Protein AF-J3N8Y7-F1 (afdb_monomer)

Foldseek 3Di:
DVVVVVVVVVVVVVVCVVPPDDPPPPDDDDDDDAAPPVRDAAEAEDEAPFDQQPDPVVVVVVVVVVVCVVSVHPYYHYPYYDHDPVHAPDPPSVVSCCRHPPDDPDHD

Radius of gyration: 26.56 Å; Cα contacts (8 Å, |Δi|>4): 76; chains: 1; bounding box: 34×86×48 Å

Structure (mmCIF, N/CA/C/O backbone):
data_AF-J3N8Y7-F1
#
_entry.id   AF-J3N8Y7-F1
#
loop_
_atom_site.group_PDB
_atom_site.id
_atom_site.type_symbol
_atom_site.label_atom_id
_atom_site.label_alt_id
_atom_site.label_comp_id
_atom_site.label_asym_id
_atom_site.label_entity_id
_atom_site.label_seq_id
_atom_site.pdbx_PDB_ins_code
_atom_site.Cartn_x
_atom_site.Cartn_y
_atom_site.Cartn_z
_atom_site.occupancy
_atom_site.B_iso_or_equiv
_atom_site.auth_seq_id
_atom_site.auth_comp_id
_atom_site.auth_asym_id
_atom_site.auth_atom_id
_atom_site.pdbx_PDB_model_num
ATOM 1 N N . MET A 1 1 ? 5.672 -62.888 -27.363 1.00 62.97 1 MET A N 1
ATOM 2 C CA . MET A 1 1 ? 4.472 -62.018 -27.395 1.00 62.97 1 MET A CA 1
ATOM 3 C C . MET A 1 1 ? 4.110 -61.459 -26.018 1.00 62.97 1 MET A C 1
ATOM 5 O O . MET A 1 1 ? 4.072 -60.246 -25.891 1.00 62.97 1 MET A O 1
ATOM 9 N N . ALA A 1 2 ? 3.936 -62.283 -24.974 1.00 70.75 2 ALA A N 1
ATOM 10 C CA . ALA A 1 2 ? 3.560 -61.807 -23.630 1.00 70.75 2 ALA A CA 1
ATOM 11 C C . ALA A 1 2 ? 4.582 -60.856 -22.961 1.00 70.75 2 ALA A C 1
ATOM 13 O O . ALA A 1 2 ? 4.198 -59.845 -22.386 1.00 70.75 2 ALA A O 1
ATOM 14 N N . VAL A 1 3 ? 5.885 -61.137 -23.089 1.00 75.00 3 VAL A N 1
ATOM 15 C CA . VAL A 1 3 ? 6.961 -60.317 -22.490 1.00 75.00 3 VAL A CA 1
ATOM 16 C C . VAL A 1 3 ? 7.033 -58.912 -23.105 1.00 75.00 3 VAL A C 1
ATOM 18 O O . VAL A 1 3 ? 7.219 -57.931 -22.395 1.00 75.00 3 VAL A O 1
ATOM 21 N N . LEU A 1 4 ? 6.823 -58.806 -24.421 1.00 73.94 4 LEU A N 1
ATOM 22 C CA . LEU A 1 4 ? 6.816 -57.528 -25.137 1.00 73.94 4 LEU A CA 1
ATOM 23 C C . LEU A 1 4 ? 5.606 -56.671 -24.730 1.00 73.94 4 LEU A C 1
ATOM 25 O O . LEU A 1 4 ? 5.753 -55.478 -24.495 1.00 73.94 4 LEU A O 1
ATOM 29 N N . ALA A 1 5 ? 4.429 -57.288 -24.588 1.00 77.81 5 ALA A N 1
ATOM 30 C CA . ALA A 1 5 ? 3.225 -56.604 -24.119 1.00 77.81 5 ALA A CA 1
ATOM 31 C C . ALA A 1 5 ? 3.387 -56.076 -22.683 1.00 77.81 5 ALA A C 1
ATOM 33 O O . ALA A 1 5 ? 3.042 -54.929 -22.411 1.00 77.81 5 ALA A O 1
ATOM 34 N N . ALA A 1 6 ? 3.981 -56.870 -21.785 1.00 77.81 6 ALA A N 1
ATOM 35 C CA . ALA A 1 6 ? 4.277 -56.438 -20.421 1.00 77.81 6 ALA A CA 1
ATOM 36 C C . ALA A 1 6 ? 5.264 -55.256 -20.386 1.00 77.81 6 ALA A C 1
ATOM 38 O O . ALA A 1 6 ? 5.035 -54.291 -19.661 1.00 77.81 6 ALA A O 1
ATOM 39 N N . ALA A 1 7 ? 6.317 -55.285 -21.210 1.00 78.00 7 ALA A N 1
ATOM 40 C CA . ALA A 1 7 ? 7.288 -54.194 -21.296 1.00 78.00 7 ALA A CA 1
ATOM 41 C C . ALA A 1 7 ? 6.655 -52.881 -21.791 1.00 78.00 7 ALA A C 1
ATOM 43 O O . ALA A 1 7 ? 6.924 -51.823 -21.228 1.00 78.00 7 ALA A O 1
ATOM 44 N N . VAL A 1 8 ? 5.769 -52.941 -22.793 1.00 79.56 8 VAL A N 1
ATOM 45 C CA . VAL A 1 8 ? 5.045 -51.759 -23.295 1.00 79.56 8 VAL A CA 1
ATOM 46 C C . VAL A 1 8 ? 4.127 -51.176 -22.221 1.00 79.56 8 VAL A C 1
ATOM 48 O O . VAL A 1 8 ? 4.126 -49.965 -22.021 1.00 79.56 8 VAL A O 1
ATOM 51 N N . VAL A 1 9 ? 3.394 -52.017 -21.485 1.00 79.81 9 VAL A N 1
ATOM 52 C CA . VAL A 1 9 ? 2.535 -51.559 -20.380 1.00 79.81 9 VAL A CA 1
ATOM 53 C C . VAL A 1 9 ? 3.362 -50.873 -19.293 1.00 79.81 9 VAL A C 1
ATOM 55 O O . VAL A 1 9 ? 2.985 -49.799 -18.837 1.00 79.81 9 VAL A O 1
ATOM 58 N N . VAL A 1 10 ? 4.517 -51.433 -18.924 1.00 79.81 10 VAL A N 1
ATOM 59 C CA . VAL A 1 10 ? 5.418 -50.817 -17.937 1.00 79.81 10 VAL A CA 1
ATOM 60 C C . VAL A 1 10 ? 5.930 -49.461 -18.425 1.00 79.81 10 VAL A C 1
ATOM 62 O O . VAL A 1 10 ? 5.886 -48.497 -17.668 1.00 79.81 10 VAL A O 1
ATOM 65 N N . VAL A 1 11 ? 6.357 -49.351 -19.686 1.00 79.31 11 VAL A N 1
ATOM 66 C CA . VAL A 1 11 ? 6.840 -48.080 -20.256 1.00 79.31 11 VAL A CA 1
ATOM 67 C C . VAL A 1 11 ? 5.733 -47.024 -20.291 1.00 79.31 11 VAL A C 1
ATOM 69 O O . VAL A 1 11 ? 5.986 -45.872 -19.947 1.00 79.31 11 VAL A O 1
ATOM 72 N N . VAL A 1 12 ? 4.502 -47.407 -20.642 1.00 78.19 12 VAL A N 1
ATOM 73 C CA . VAL A 1 12 ? 3.349 -46.494 -20.636 1.00 78.19 12 VAL A CA 1
ATOM 74 C C . VAL A 1 12 ? 3.016 -46.046 -19.214 1.00 78.19 12 VAL A C 1
ATOM 76 O O . VAL A 1 12 ? 2.837 -44.855 -18.987 1.00 78.19 12 VAL A O 1
ATOM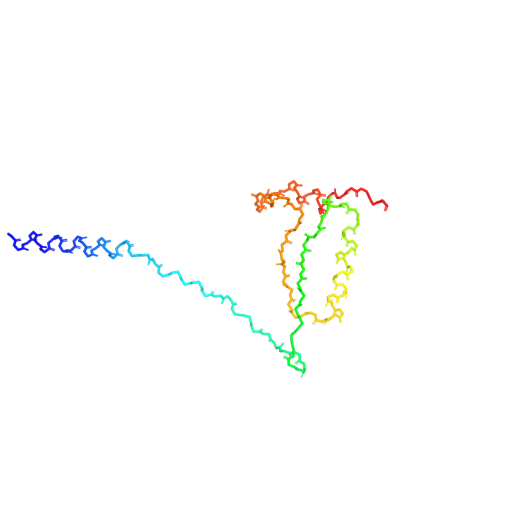 79 N N . VAL A 1 13 ? 2.985 -46.960 -18.241 1.00 76.75 13 VAL A N 1
ATOM 80 C CA . VAL A 1 13 ? 2.698 -46.622 -16.837 1.00 76.75 13 VAL A CA 1
ATOM 81 C C . VAL A 1 13 ? 3.779 -45.709 -16.259 1.00 76.75 13 VAL A C 1
ATOM 83 O O . VAL A 1 13 ? 3.450 -44.698 -15.646 1.00 76.75 13 VAL A O 1
ATOM 86 N N . VAL A 1 14 ? 5.060 -46.005 -16.500 1.00 76.19 14 VAL A N 1
ATOM 87 C CA . VAL A 1 14 ? 6.172 -45.144 -16.065 1.00 76.19 14 VAL A CA 1
ATOM 88 C C . VAL A 1 14 ? 6.088 -43.777 -16.743 1.00 76.19 14 VAL A C 1
ATOM 90 O O . VAL A 1 14 ? 6.218 -42.763 -16.067 1.00 76.19 14 VAL A O 1
ATOM 93 N N . GLY A 1 15 ? 5.796 -43.727 -18.046 1.00 73.19 15 GLY A N 1
ATOM 94 C CA . GLY A 1 15 ? 5.599 -42.470 -18.769 1.00 73.19 15 GLY A CA 1
ATOM 95 C C . GLY A 1 15 ? 4.452 -41.631 -18.199 1.00 73.19 15 GLY A C 1
ATOM 96 O O . GLY A 1 15 ? 4.620 -40.435 -17.986 1.00 73.19 15 GLY A O 1
ATOM 97 N N . VAL A 1 16 ? 3.312 -42.249 -17.877 1.00 70.62 16 VAL A N 1
ATOM 98 C CA . VAL A 1 16 ? 2.157 -41.558 -17.277 1.00 70.62 16 VAL A CA 1
ATOM 99 C C . VAL A 1 16 ? 2.476 -41.044 -15.869 1.00 70.62 16 VAL A C 1
ATOM 101 O O . VAL A 1 16 ? 2.099 -39.924 -15.537 1.00 70.62 16 VAL A O 1
ATOM 104 N N . VAL A 1 17 ? 3.201 -41.817 -15.055 1.00 68.31 17 VAL A N 1
ATOM 105 C CA . VAL A 1 17 ? 3.586 -41.411 -13.691 1.00 68.31 17 VAL A CA 1
ATOM 106 C C . VAL A 1 17 ? 4.636 -40.294 -13.706 1.00 68.31 17 VAL A C 1
ATOM 108 O O . VAL A 1 17 ? 4.553 -39.381 -12.892 1.00 68.31 17 VAL A O 1
ATOM 111 N N . VAL A 1 18 ? 5.594 -40.325 -14.638 1.00 70.56 18 VAL A N 1
ATOM 112 C CA . VAL A 1 18 ? 6.652 -39.302 -14.757 1.00 70.56 18 VAL A CA 1
ATOM 113 C C . VAL A 1 18 ? 6.116 -37.977 -15.317 1.00 70.56 18 VAL A C 1
ATOM 115 O O . VAL A 1 18 ? 6.648 -36.921 -14.989 1.00 70.56 18 VAL A O 1
ATOM 118 N N . VAL A 1 19 ? 5.062 -38.015 -16.139 1.00 71.19 19 VAL A N 1
ATOM 119 C CA . VAL A 1 19 ? 4.453 -36.821 -16.760 1.00 71.19 19 VAL A CA 1
ATOM 120 C C . VAL A 1 19 ? 3.284 -36.265 -15.932 1.00 71.19 19 VAL A C 1
ATOM 122 O O . VAL A 1 19 ? 2.745 -35.205 -16.254 1.00 71.19 19 VAL A O 1
ATOM 125 N N . ALA A 1 20 ? 2.889 -36.931 -14.844 1.00 71.81 20 ALA A N 1
ATOM 126 C CA . ALA A 1 20 ? 1.861 -36.406 -13.957 1.00 71.81 20 ALA A CA 1
ATOM 127 C C . ALA A 1 20 ? 2.339 -35.077 -13.330 1.00 71.81 20 ALA A C 1
ATOM 129 O O . ALA A 1 20 ? 3.391 -35.053 -12.684 1.00 71.81 20 ALA A O 1
ATOM 130 N N . PRO A 1 21 ? 1.604 -33.963 -13.503 1.00 68.00 21 PRO A N 1
ATOM 131 C CA . PRO A 1 21 ? 1.969 -32.704 -12.869 1.00 68.00 21 PRO A CA 1
ATOM 132 C C . PRO A 1 21 ? 1.925 -32.876 -11.349 1.00 68.00 21 PRO A C 1
ATOM 134 O O . PRO A 1 21 ? 0.961 -33.421 -10.805 1.00 68.00 21 PRO A O 1
ATOM 137 N N . ALA A 1 22 ? 2.971 -32.419 -10.659 1.00 71.94 22 ALA A N 1
ATOM 138 C CA . ALA A 1 22 ? 2.980 -32.401 -9.203 1.00 71.94 22 ALA A CA 1
ATOM 139 C C . ALA A 1 22 ? 1.789 -31.566 -8.691 1.00 71.94 22 ALA A C 1
ATOM 141 O O . ALA A 1 22 ? 1.486 -30.522 -9.282 1.00 71.94 22 ALA A O 1
ATOM 142 N N . PRO A 1 23 ? 1.106 -31.983 -7.608 1.00 69.44 23 PRO A N 1
ATOM 143 C CA . PRO A 1 23 ? 0.072 -31.157 -7.009 1.00 69.44 23 PRO A CA 1
ATOM 144 C C . PRO A 1 23 ? 0.713 -29.850 -6.537 1.00 69.44 23 PRO A C 1
ATOM 146 O O . PRO A 1 23 ? 1.598 -29.847 -5.682 1.00 69.44 23 PRO A O 1
ATOM 149 N N . VAL A 1 24 ? 0.280 -28.731 -7.113 1.00 68.38 24 VAL A N 1
ATOM 150 C CA . VAL A 1 24 ? 0.652 -27.402 -6.629 1.00 68.38 24 VAL A CA 1
ATOM 151 C C . VAL A 1 24 ? -0.093 -27.189 -5.315 1.00 68.38 24 VAL A C 1
ATOM 153 O O . VAL A 1 24 ? -1.280 -26.871 -5.302 1.00 68.38 24 VAL A O 1
ATOM 156 N N . ALA A 1 25 ? 0.597 -27.410 -4.198 1.00 70.06 25 ALA A N 1
ATOM 157 C CA . ALA A 1 25 ? 0.102 -27.080 -2.867 1.00 70.06 25 ALA A CA 1
ATOM 158 C C . ALA A 1 25 ? 0.238 -25.565 -2.644 1.00 70.06 25 ALA A C 1
ATOM 160 O O . ALA A 1 25 ? 1.158 -25.093 -1.984 1.00 70.06 25 ALA A O 1
ATOM 161 N N . GLY A 1 26 ? -0.647 -24.791 -3.270 1.00 72.31 26 GLY A N 1
ATOM 162 C CA . GLY A 1 26 ? -0.760 -23.351 -3.052 1.00 72.31 26 GLY A CA 1
ATOM 163 C C . GLY A 1 26 ? -1.698 -23.053 -1.888 1.00 72.31 26 GLY A C 1
ATOM 164 O O . GLY A 1 26 ? -2.795 -22.548 -2.112 1.00 72.31 26 GLY A O 1
ATOM 165 N N . GLU A 1 27 ? -1.318 -23.408 -0.661 1.00 81.06 27 GLU A N 1
ATOM 166 C CA . GLU A 1 27 ? -2.089 -22.994 0.514 1.00 81.06 27 GLU A CA 1
ATOM 167 C C . GLU A 1 27 ? -1.770 -21.527 0.832 1.00 81.06 27 GLU A C 1
ATOM 169 O O . GLU A 1 27 ? -0.606 -21.139 0.945 1.00 81.06 27 GLU A O 1
ATOM 174 N N . LEU A 1 28 ? -2.805 -20.686 0.917 1.00 84.19 28 LEU A N 1
ATOM 175 C CA . LEU A 1 28 ? -2.629 -19.280 1.269 1.00 84.19 28 LEU A CA 1
ATOM 176 C C . LEU A 1 28 ? -2.202 -19.168 2.731 1.00 84.19 28 LEU A C 1
ATOM 178 O O . LEU A 1 28 ? -2.751 -19.845 3.601 1.00 84.19 28 LEU A O 1
ATOM 182 N N . ALA A 1 29 ? -1.266 -18.261 3.007 1.00 86.19 29 ALA A N 1
ATOM 183 C CA . ALA A 1 29 ? -0.886 -17.945 4.374 1.00 86.19 29 ALA A CA 1
ATOM 184 C C . ALA A 1 29 ? -2.122 -17.487 5.165 1.00 86.19 29 ALA A C 1
ATOM 186 O O . ALA A 1 29 ? -2.794 -16.521 4.792 1.00 86.19 29 ALA A O 1
ATOM 187 N N . ARG A 1 30 ? -2.422 -18.189 6.261 1.00 88.12 30 ARG A N 1
ATOM 188 C CA . ARG A 1 30 ? -3.493 -17.814 7.183 1.00 88.12 30 ARG A CA 1
ATOM 189 C C . ARG A 1 30 ? -2.911 -16.933 8.279 1.00 88.12 30 ARG A C 1
ATOM 191 O O . ARG A 1 30 ? -1.981 -17.336 8.969 1.00 88.12 30 ARG A O 1
ATOM 198 N N . VAL A 1 31 ? -3.471 -15.740 8.433 1.00 88.69 31 VAL A N 1
ATOM 199 C CA . VAL A 1 31 ? -3.113 -14.810 9.505 1.00 88.69 31 VAL A CA 1
ATOM 200 C C . VAL A 1 31 ? -4.250 -14.806 10.518 1.00 88.69 31 VAL A C 1
ATOM 202 O O . VAL A 1 31 ? -5.399 -14.554 10.156 1.00 88.69 31 VAL A O 1
ATOM 205 N N . GLU A 1 32 ? -3.940 -15.119 11.774 1.00 93.19 32 GLU A N 1
ATOM 206 C CA . GLU A 1 32 ? -4.876 -14.948 12.885 1.00 93.19 32 GLU A CA 1
ATOM 207 C C . GLU A 1 32 ? -4.754 -13.523 13.426 1.00 93.19 32 GLU A C 1
ATOM 209 O O . GLU A 1 32 ? -3.662 -13.084 13.783 1.00 93.19 32 GLU A O 1
ATOM 214 N N . HIS A 1 33 ? -5.870 -12.796 13.480 1.00 93.19 33 HIS A N 1
ATOM 215 C CA . HIS A 1 33 ? -5.935 -11.445 14.036 1.00 93.19 33 HIS A CA 1
ATOM 216 C C . HIS A 1 33 ? -7.264 -11.265 14.776 1.00 93.19 33 HIS A C 1
ATOM 218 O O . HIS A 1 33 ? -8.309 -11.602 14.208 1.00 93.19 33 HIS A O 1
ATOM 224 N N . PRO A 1 34 ? -7.260 -10.783 16.030 1.00 94.12 34 PRO A N 1
ATOM 225 C CA . PRO A 1 34 ? -8.490 -10.542 16.769 1.00 94.12 34 PRO A CA 1
ATOM 226 C C . PRO A 1 34 ? -9.281 -9.390 16.142 1.00 94.12 34 PRO A C 1
ATOM 228 O O . PRO A 1 34 ? -8.715 -8.418 15.650 1.00 94.12 34 PRO A O 1
ATOM 231 N N . THR A 1 35 ? -10.606 -9.485 16.182 1.00 94.88 35 THR A N 1
ATOM 232 C CA . THR A 1 35 ? -11.477 -8.372 15.793 1.00 94.88 35 THR A CA 1
ATOM 233 C C . THR A 1 35 ? -11.494 -7.294 16.872 1.00 94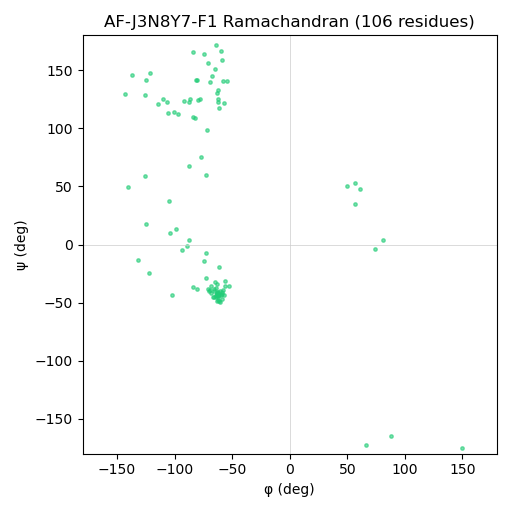.88 35 THR A C 1
ATOM 235 O O . THR A 1 35 ? -11.147 -7.545 18.030 1.00 94.88 35 THR A O 1
ATOM 238 N N . LYS A 1 36 ? -11.973 -6.103 16.513 1.00 94.25 36 LYS A N 1
ATOM 239 C CA . LYS A 1 36 ? -12.267 -5.032 17.473 1.00 94.25 36 LYS A CA 1
ATOM 240 C C . LYS A 1 36 ? -13.389 -5.442 18.437 1.00 94.25 36 LYS A C 1
ATOM 242 O O . LYS A 1 36 ? -14.039 -6.472 18.252 1.00 94.25 36 LYS A O 1
ATOM 247 N N . GLU A 1 37 ? -13.627 -4.624 19.464 1.00 95.44 37 GLU A N 1
ATOM 248 C CA . GLU A 1 37 ? -14.642 -4.882 20.503 1.00 95.44 37 GLU A CA 1
ATOM 249 C C . GLU A 1 37 ? -16.056 -5.089 19.935 1.00 95.44 37 GLU A C 1
ATOM 251 O O . GLU A 1 37 ? -16.837 -5.864 20.482 1.00 95.44 37 GLU A O 1
ATOM 256 N N . ASP A 1 38 ? -16.377 -4.435 18.818 1.00 96.31 38 ASP A N 1
ATOM 257 C CA . ASP A 1 38 ? -17.655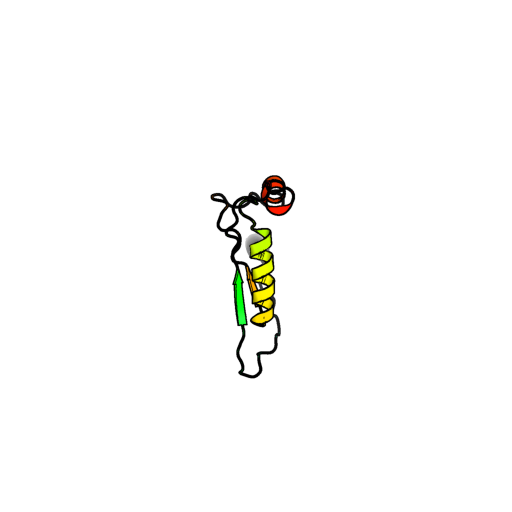 -4.552 18.109 1.00 96.31 38 ASP A CA 1
ATOM 258 C C . ASP A 1 38 ? -17.692 -5.695 17.076 1.00 96.31 38 ASP A C 1
ATOM 260 O O . ASP A 1 38 ? -18.679 -5.860 16.358 1.00 96.31 38 ASP A O 1
ATOM 264 N N . GLY A 1 39 ? -16.622 -6.488 16.986 1.00 96.31 39 GLY A N 1
ATOM 265 C CA . GLY A 1 39 ? -16.471 -7.569 16.015 1.00 96.31 39 GLY A CA 1
ATOM 266 C C . GLY A 1 39 ? -16.030 -7.120 14.618 1.00 96.31 39 GLY A C 1
ATOM 267 O O . GLY A 1 39 ? -15.950 -7.957 13.719 1.00 96.31 39 GLY A O 1
ATOM 268 N N . SER A 1 40 ? -15.741 -5.832 14.404 1.00 96.25 40 SER A N 1
ATOM 269 C CA . SER A 1 40 ? -15.319 -5.311 13.099 1.00 96.25 40 SER A CA 1
ATOM 270 C C . SER A 1 40 ? -13.814 -5.463 12.835 1.00 96.25 40 SER A C 1
ATOM 272 O O . SER A 1 40 ? -13.010 -5.723 13.735 1.00 96.25 40 SER A O 1
ATOM 274 N N . LEU A 1 41 ? -13.441 -5.276 11.563 1.00 95.88 41 LEU A N 1
ATOM 275 C CA . LEU A 1 41 ? -12.070 -5.081 11.096 1.00 95.88 41 LEU A CA 1
ATOM 276 C C . LEU A 1 41 ? -12.003 -3.781 10.300 1.00 95.88 41 LEU A C 1
ATOM 278 O O . LEU A 1 41 ? -12.902 -3.467 9.518 1.00 95.88 41 LEU A O 1
ATOM 282 N N . THR A 1 42 ? -10.916 -3.038 10.461 1.00 95.62 42 THR A N 1
ATOM 283 C CA . THR A 1 42 ? -10.623 -1.856 9.652 1.00 95.62 42 THR A CA 1
ATOM 284 C C . THR A 1 42 ? -9.516 -2.180 8.663 1.00 95.62 42 THR A C 1
ATOM 286 O O . THR A 1 42 ? -8.369 -2.401 9.041 1.00 95.62 42 THR A O 1
ATOM 289 N N . VAL A 1 43 ? -9.865 -2.187 7.378 1.00 95.50 43 VAL A N 1
ATOM 290 C CA . VAL A 1 43 ? -8.923 -2.435 6.284 1.00 95.50 43 VAL A CA 1
ATOM 291 C C . VAL A 1 43 ? -8.714 -1.143 5.509 1.00 95.50 43 VAL A C 1
ATOM 293 O O . VAL A 1 43 ? -9.675 -0.545 5.024 1.00 95.50 43 VAL A O 1
ATOM 296 N N . LEU A 1 44 ? -7.458 -0.725 5.370 1.00 94.38 44 LEU A N 1
ATOM 297 C CA . LEU A 1 44 ? -7.084 0.421 4.552 1.00 94.38 44 LEU A CA 1
ATOM 298 C C . LEU A 1 44 ? -6.539 -0.064 3.207 1.00 94.38 44 LEU A C 1
ATOM 300 O O . LEU A 1 44 ? -5.479 -0.681 3.150 1.00 94.38 44 LEU A O 1
ATOM 304 N N . ALA A 1 45 ? -7.245 0.233 2.118 1.00 92.31 45 ALA A N 1
ATOM 305 C CA . ALA A 1 45 ? -6.731 0.017 0.769 1.00 92.31 45 ALA A CA 1
ATOM 306 C C . ALA A 1 45 ? -5.938 1.249 0.312 1.00 92.31 45 ALA A C 1
ATOM 308 O O . ALA A 1 45 ? -6.469 2.360 0.290 1.00 92.31 45 ALA A O 1
ATOM 309 N N . VAL A 1 46 ? -4.670 1.052 -0.040 1.00 90.00 46 VAL A N 1
ATOM 310 C CA . VAL A 1 46 ? -3.733 2.111 -0.425 1.00 90.00 46 VAL A CA 1
ATOM 311 C C . VAL A 1 46 ? -3.138 1.794 -1.788 1.00 90.00 46 VAL A C 1
ATOM 313 O O . VAL A 1 46 ? -2.602 0.712 -1.987 1.00 90.00 46 VAL A O 1
ATOM 316 N N . GLY A 1 47 ? -3.191 2.753 -2.707 1.00 86.69 47 GLY A N 1
ATOM 317 C CA . GLY A 1 47 ? -2.514 2.675 -4.000 1.00 86.69 47 GLY A CA 1
ATOM 318 C C . GLY A 1 47 ? -1.541 3.827 -4.177 1.00 86.69 47 GLY A C 1
ATOM 319 O O . GLY A 1 47 ? -1.797 4.935 -3.696 1.00 86.69 47 GLY A O 1
ATOM 320 N N . ASP A 1 48 ? -0.444 3.575 -4.882 1.00 79.81 48 ASP A N 1
ATOM 321 C CA . ASP A 1 48 ? 0.511 4.616 -5.238 1.00 79.81 48 ASP A CA 1
ATOM 322 C C . ASP A 1 48 ? 0.019 5.364 -6.488 1.00 79.81 48 ASP A C 1
ATOM 324 O O . ASP A 1 48 ? -0.007 4.828 -7.594 1.00 79.81 48 ASP A O 1
ATOM 328 N N . TRP A 1 49 ? -0.404 6.615 -6.288 1.00 80.19 49 TRP A N 1
ATOM 329 C CA . TRP A 1 49 ? -0.761 7.577 -7.342 1.00 80.19 49 TRP A CA 1
ATOM 330 C C . TRP A 1 49 ? 0.337 8.634 -7.514 1.00 80.19 49 TRP A C 1
ATOM 332 O O . TRP A 1 49 ? 0.072 9.834 -7.674 1.00 80.19 49 TRP A O 1
ATOM 342 N N . GLY A 1 50 ? 1.582 8.182 -7.392 1.00 78.12 50 GLY A N 1
ATOM 343 C CA . GLY A 1 50 ? 2.788 8.974 -7.485 1.00 78.12 50 GLY A CA 1
ATOM 344 C C . GLY A 1 50 ? 2.958 9.682 -8.825 1.00 78.12 50 GLY A C 1
ATOM 345 O O . GLY A 1 50 ? 2.254 9.484 -9.811 1.00 78.12 50 GLY A O 1
ATOM 346 N N . ARG A 1 51 ? 3.898 10.620 -8.830 1.00 80.12 51 ARG A N 1
ATOM 347 C CA . ARG A 1 51 ? 4.234 11.488 -9.970 1.00 80.12 51 ARG A CA 1
ATOM 348 C C . ARG A 1 51 ? 5.744 11.668 -10.037 1.00 80.12 51 ARG A C 1
ATOM 350 O O . ARG A 1 51 ? 6.223 12.799 -10.010 1.00 80.12 51 ARG A O 1
ATOM 357 N N . LYS A 1 52 ? 6.497 10.565 -9.977 1.00 77.94 52 LYS A N 1
ATOM 358 C CA . LYS A 1 52 ? 7.973 10.568 -10.013 1.00 77.94 52 LYS A CA 1
ATOM 359 C C . LYS A 1 52 ? 8.607 11.562 -9.025 1.00 77.94 52 LYS A C 1
ATOM 361 O O . LYS A 1 52 ? 9.349 12.464 -9.403 1.00 77.94 52 LYS A O 1
ATOM 366 N N . GLY A 1 53 ? 8.183 11.510 -7.762 1.00 76.25 53 GLY A N 1
ATOM 367 C CA . GLY A 1 53 ? 8.693 12.407 -6.714 1.00 76.25 53 GLY A CA 1
ATOM 368 C C . GLY A 1 53 ? 8.209 13.871 -6.760 1.00 76.25 53 GLY A C 1
ATOM 369 O O . GLY A 1 53 ? 8.509 14.639 -5.846 1.00 76.25 53 GLY A O 1
ATOM 370 N N . GLN A 1 54 ? 7.425 14.292 -7.760 1.00 78.62 54 GLN A N 1
ATOM 371 C CA . GLN A 1 54 ? 6.884 15.658 -7.834 1.00 78.62 54 GLN A CA 1
ATOM 372 C C . GLN A 1 54 ? 5.780 15.941 -6.794 1.00 78.62 54 GLN A C 1
ATOM 374 O O . GLN A 1 54 ? 5.051 15.049 -6.373 1.00 78.62 54 GLN A O 1
ATOM 379 N N . TYR A 1 55 ? 5.573 17.214 -6.441 1.00 78.38 55 TYR A N 1
ATOM 380 C CA . TYR A 1 55 ? 4.423 17.682 -5.642 1.00 78.38 55 TYR A CA 1
ATOM 381 C C . TYR A 1 55 ? 4.301 17.087 -4.228 1.00 78.38 55 TYR A C 1
ATOM 383 O O . TYR A 1 55 ? 3.215 16.695 -3.808 1.00 78.38 55 TYR A O 1
ATOM 391 N N . ASN A 1 56 ? 5.394 17.069 -3.462 1.00 82.31 56 ASN A N 1
ATOM 392 C CA . ASN A 1 56 ? 5.367 16.787 -2.020 1.00 82.31 56 ASN A CA 1
ATOM 393 C C . ASN A 1 56 ? 4.717 15.440 -1.635 1.00 82.31 56 ASN A C 1
ATOM 395 O O . ASN A 1 56 ? 4.101 15.331 -0.574 1.00 82.31 56 ASN A O 1
ATOM 399 N N . GLN A 1 57 ? 4.889 14.400 -2.458 1.00 80.88 57 GLN A N 1
ATOM 400 C CA . GLN A 1 57 ? 4.357 13.052 -2.203 1.00 80.88 57 GLN A CA 1
ATOM 401 C C . GLN A 1 57 ? 4.751 12.508 -0.822 1.00 80.88 57 GLN A C 1
ATOM 403 O O . GLN A 1 57 ? 3.923 11.906 -0.145 1.00 80.88 57 GLN A O 1
ATOM 408 N N . THR A 1 58 ? 5.964 12.810 -0.342 1.00 81.44 58 THR A N 1
ATOM 409 C CA . THR A 1 58 ? 6.397 12.451 1.017 1.00 81.44 58 THR A CA 1
ATOM 410 C C . THR A 1 58 ? 5.476 13.026 2.097 1.00 81.44 58 THR A C 1
ATOM 412 O O . THR A 1 58 ? 5.176 12.331 3.059 1.00 81.44 58 THR A O 1
ATOM 415 N N . LEU A 1 59 ? 4.981 14.262 1.943 1.00 87.19 59 LEU A N 1
ATOM 416 C CA . LEU A 1 59 ? 4.076 14.876 2.924 1.00 87.19 59 LEU A CA 1
ATOM 417 C C . LEU A 1 59 ? 2.704 14.196 2.929 1.00 87.19 59 LEU A C 1
ATOM 419 O O . LEU A 1 59 ? 2.133 13.984 3.997 1.00 87.19 59 LEU A O 1
ATOM 423 N N . VAL A 1 60 ? 2.192 13.834 1.749 1.00 88.88 60 VAL A N 1
ATOM 424 C CA . VAL A 1 60 ? 0.944 13.067 1.620 1.00 88.88 60 VAL A CA 1
ATOM 425 C C . VAL A 1 60 ? 1.099 11.707 2.296 1.00 88.88 60 VAL A C 1
ATOM 427 O O . VAL A 1 60 ? 0.276 11.359 3.139 1.00 88.88 60 VAL A O 1
ATOM 430 N N . ALA A 1 61 ? 2.191 10.991 2.011 1.00 87.44 61 ALA A N 1
ATOM 431 C CA . ALA A 1 61 ? 2.492 9.703 2.631 1.00 87.44 61 ALA A CA 1
ATOM 432 C C . ALA A 1 61 ? 2.592 9.808 4.164 1.00 87.44 61 ALA A C 1
ATOM 434 O O . ALA A 1 61 ? 2.015 8.988 4.876 1.00 87.44 61 ALA A O 1
ATOM 435 N N . THR A 1 62 ? 3.242 10.856 4.689 1.00 91.00 62 THR A N 1
ATOM 436 C CA . THR A 1 62 ? 3.285 11.118 6.137 1.00 91.00 62 THR A CA 1
ATOM 437 C C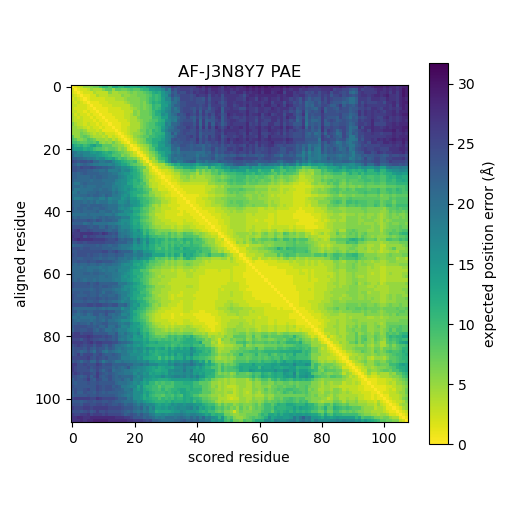 . THR A 1 62 ? 1.883 11.284 6.723 1.00 91.00 62 THR A C 1
ATOM 439 O O . THR A 1 62 ? 1.571 10.673 7.743 1.00 91.00 62 THR A O 1
ATOM 442 N N . GLN A 1 63 ? 1.015 12.078 6.088 1.00 93.06 63 GLN A N 1
ATOM 443 C CA . GLN A 1 63 ? -0.346 12.278 6.594 1.00 93.06 63 GLN A CA 1
ATOM 444 C C . GLN A 1 63 ? -1.203 11.016 6.483 1.00 93.06 63 GLN A C 1
ATOM 446 O O . GLN A 1 63 ? -1.984 10.736 7.388 1.00 93.06 63 GLN A O 1
ATOM 451 N N . MET A 1 64 ? -1.027 10.218 5.429 1.00 92.19 64 MET A N 1
ATOM 452 C CA . MET A 1 64 ? -1.693 8.920 5.306 1.00 92.19 64 MET A CA 1
ATOM 453 C C . MET A 1 64 ? -1.316 7.974 6.451 1.00 92.19 64 MET A C 1
ATOM 455 O O . MET A 1 64 ? -2.205 7.321 6.989 1.00 92.19 64 MET A O 1
ATOM 459 N N . GLY A 1 65 ? -0.047 7.959 6.879 1.00 92.00 65 GLY A N 1
ATOM 460 C CA . GLY A 1 65 ? 0.391 7.207 8.062 1.00 92.00 65 GLY A CA 1
ATOM 461 C C . GLY A 1 65 ? -0.317 7.663 9.342 1.00 92.00 65 GLY A C 1
ATOM 462 O O . GLY A 1 65 ? -0.922 6.850 10.035 1.00 92.00 65 GLY A O 1
ATOM 463 N N . VAL A 1 66 ? -0.350 8.977 9.595 1.00 95.94 66 VAL A N 1
ATOM 464 C CA . VAL A 1 66 ? -1.045 9.559 10.762 1.00 95.94 66 VAL A CA 1
ATOM 465 C C . VAL A 1 66 ? -2.539 9.221 10.765 1.00 95.94 66 VAL A C 1
ATOM 467 O O . VAL A 1 66 ? -3.118 8.942 11.815 1.00 95.94 66 VAL A O 1
ATOM 470 N N . ILE A 1 67 ? -3.197 9.267 9.605 1.00 94.56 67 ILE A N 1
ATOM 471 C CA . ILE A 1 67 ? -4.614 8.904 9.497 1.00 94.56 67 ILE A CA 1
ATOM 472 C C . ILE A 1 67 ? -4.812 7.397 9.680 1.00 94.56 67 ILE A C 1
ATOM 474 O O . ILE A 1 67 ? -5.747 7.009 10.374 1.00 94.56 67 ILE A O 1
ATOM 478 N N . GLY A 1 68 ? -3.934 6.556 9.129 1.00 94.06 68 GLY A N 1
ATOM 479 C CA . GLY A 1 68 ? -3.976 5.104 9.324 1.00 94.06 68 GLY A CA 1
ATOM 480 C C . GLY A 1 68 ? -3.907 4.710 10.801 1.00 94.06 68 GLY A C 1
ATOM 481 O O . GLY A 1 68 ? -4.717 3.902 11.257 1.00 94.06 68 GLY A O 1
ATOM 482 N N . GLU A 1 69 ? -3.020 5.353 11.566 1.00 94.38 69 GLU A N 1
ATOM 483 C CA . GLU A 1 69 ? -2.934 5.183 13.022 1.00 94.38 69 GLU A CA 1
ATOM 484 C C . GLU A 1 69 ? -4.220 5.626 13.727 1.00 94.38 69 GLU A C 1
ATOM 486 O O . GLU A 1 69 ? -4.769 4.888 14.542 1.00 94.38 69 GLU A O 1
ATOM 491 N N . LYS A 1 70 ? -4.750 6.809 13.385 1.00 95.56 70 LYS A N 1
ATOM 492 C CA . LYS A 1 70 ? -5.989 7.333 13.990 1.00 95.56 70 LYS A CA 1
ATOM 493 C C . LYS A 1 70 ? -7.214 6.468 13.703 1.00 95.56 70 LYS A C 1
ATOM 495 O O . LYS A 1 70 ? -8.101 6.385 14.546 1.00 95.56 70 LYS A O 1
ATOM 500 N N . LEU A 1 71 ? -7.278 5.855 12.523 1.00 93.44 71 LEU A N 1
ATOM 501 C CA . LEU A 1 71 ? -8.341 4.919 12.155 1.00 93.44 71 LEU A CA 1
ATOM 502 C C . LEU A 1 71 ? -8.177 3.555 12.843 1.00 93.44 71 LEU A C 1
ATOM 504 O O . LEU A 1 71 ? -9.118 2.758 12.848 1.00 93.44 71 LEU A O 1
ATOM 508 N N . GLY A 1 72 ? -7.003 3.278 13.421 1.00 94.19 72 GLY A N 1
ATOM 509 C CA . GLY A 1 72 ? -6.672 1.982 14.000 1.00 94.19 72 GLY A CA 1
ATOM 510 C C . GLY A 1 72 ? -6.824 0.877 12.961 1.00 94.19 72 GLY A C 1
ATOM 511 O O . GLY A 1 72 ? -7.614 -0.043 13.170 1.00 94.19 72 GLY A O 1
ATOM 512 N N . ALA A 1 73 ? -6.174 1.030 11.803 1.00 95.38 73 ALA A N 1
ATOM 513 C CA . ALA A 1 73 ? -6.227 0.030 10.742 1.00 95.38 73 ALA A CA 1
ATOM 514 C C . ALA A 1 73 ? -5.605 -1.297 11.210 1.00 95.38 73 ALA A C 1
ATOM 516 O O . ALA A 1 73 ? -4.487 -1.316 11.721 1.00 95.38 73 ALA A O 1
ATOM 517 N N . ASP A 1 74 ? -6.325 -2.396 10.997 1.00 95.62 74 ASP A N 1
ATOM 518 C CA . ASP A 1 74 ? -5.875 -3.759 11.296 1.00 95.62 74 ASP A CA 1
ATOM 519 C C . ASP A 1 74 ? -5.025 -4.318 10.154 1.00 95.62 74 ASP A C 1
ATOM 521 O O . ASP A 1 74 ? -4.036 -5.016 10.367 1.00 95.62 74 ASP A O 1
ATOM 525 N N . PHE A 1 75 ? -5.403 -3.975 8.921 1.00 94.88 75 PHE A N 1
ATOM 526 C CA . PHE A 1 75 ? -4.732 -4.429 7.713 1.00 94.88 75 PHE A CA 1
ATOM 527 C C . PHE A 1 75 ? -4.576 -3.293 6.712 1.00 94.88 75 PHE A C 1
ATOM 529 O O . PHE A 1 75 ? -5.463 -2.448 6.558 1.00 94.88 75 PHE A O 1
ATOM 536 N N . ILE A 1 76 ? -3.466 -3.326 5.978 1.00 93.00 76 ILE A N 1
ATOM 537 C CA . ILE A 1 76 ? -3.231 -2.463 4.824 1.00 93.00 76 ILE A CA 1
ATOM 538 C C . ILE A 1 76 ? -3.162 -3.345 3.582 1.00 93.00 76 ILE A C 1
ATOM 540 O O . ILE A 1 76 ? -2.315 -4.231 3.484 1.00 93.00 76 ILE A O 1
ATOM 544 N N . LEU A 1 77 ? -4.049 -3.085 2.628 1.00 92.38 77 LEU A N 1
ATOM 545 C CA . LEU A 1 77 ? -4.007 -3.682 1.302 1.00 92.38 77 LEU A CA 1
ATOM 546 C C . LEU A 1 77 ? -3.316 -2.699 0.359 1.00 92.38 77 LEU A C 1
ATOM 548 O O . LEU A 1 77 ? -3.872 -1.646 0.056 1.00 92.38 77 LEU A O 1
ATOM 552 N N . SER A 1 78 ? -2.126 -3.046 -0.126 1.00 89.31 78 SER A N 1
ATOM 553 C CA . SER A 1 78 ? -1.503 -2.293 -1.215 1.00 89.31 78 SER A CA 1
ATOM 554 C C . SER A 1 78 ? -2.122 -2.711 -2.548 1.00 89.31 78 SER A C 1
ATOM 556 O O . SER A 1 78 ? -2.121 -3.897 -2.876 1.00 89.31 78 SER A O 1
ATOM 558 N N . THR A 1 79 ? -2.644 -1.760 -3.320 1.00 87.31 79 THR A N 1
ATOM 559 C CA . THR A 1 79 ? -3.152 -2.004 -4.680 1.00 87.31 79 THR A CA 1
ATOM 560 C C . THR A 1 79 ? -2.069 -1.855 -5.749 1.00 87.31 79 THR A C 1
ATOM 562 O O . THR A 1 79 ? -2.343 -2.094 -6.920 1.00 87.31 79 THR A O 1
ATOM 565 N N . GLY A 1 80 ? -0.840 -1.510 -5.348 1.00 82.44 80 GLY A N 1
ATOM 566 C CA . GLY A 1 80 ? 0.296 -1.325 -6.246 1.00 82.44 80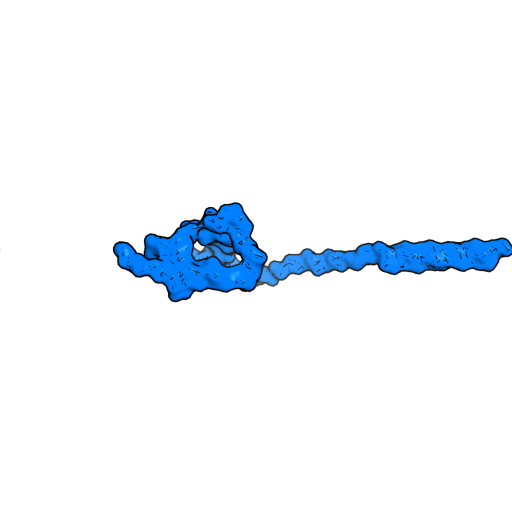 GLY A CA 1
ATOM 567 C C . GLY A 1 80 ? 0.407 0.092 -6.804 1.00 82.44 80 GLY A C 1
ATOM 568 O O . GLY A 1 80 ? -0.186 1.042 -6.278 1.00 82.44 80 GLY A O 1
ATOM 569 N N . ASP A 1 81 ? 1.213 0.227 -7.854 1.00 80.00 81 ASP A N 1
ATOM 570 C CA . ASP A 1 81 ? 1.394 1.480 -8.575 1.00 80.00 81 ASP A CA 1
ATOM 571 C C . ASP A 1 81 ? 0.258 1.712 -9.578 1.00 80.00 81 ASP A C 1
ATOM 573 O O . ASP A 1 81 ? -0.239 0.778 -10.202 1.00 80.00 81 ASP A O 1
ATOM 577 N N . ASN A 1 82 ? -0.170 2.965 -9.708 1.00 76.69 82 ASN A N 1
ATOM 578 C CA . ASN A 1 82 ? -1.207 3.380 -10.652 1.00 76.69 82 ASN A CA 1
ATOM 579 C C . ASN A 1 82 ? -0.726 4.510 -11.574 1.00 76.69 82 ASN A C 1
ATOM 581 O O . ASN A 1 82 ? -1.545 5.236 -12.141 1.00 76.69 82 ASN A O 1
ATOM 585 N N . PHE A 1 83 ? 0.589 4.720 -11.687 1.00 75.00 83 PHE A N 1
ATOM 586 C CA . PHE A 1 83 ? 1.139 5.858 -12.434 1.00 75.00 83 PHE A CA 1
ATOM 587 C C . PHE A 1 83 ? 2.249 5.494 -13.420 1.00 75.00 83 PHE A C 1
ATOM 589 O O . PHE A 1 83 ? 2.575 6.320 -14.280 1.00 75.00 83 PHE A O 1
ATOM 596 N N . TYR A 1 84 ? 2.816 4.289 -13.345 1.00 75.00 84 TYR A N 1
ATOM 597 C CA . TYR A 1 84 ? 3.666 3.783 -14.412 1.00 75.00 84 TYR A CA 1
ATOM 598 C C . TYR A 1 84 ? 2.765 3.167 -15.489 1.00 75.00 84 TYR A C 1
ATOM 600 O O . TYR A 1 84 ? 2.161 2.122 -15.284 1.00 75.00 84 TYR A O 1
ATOM 608 N N . ASN A 1 85 ? 2.661 3.819 -16.654 1.00 75.69 85 ASN A N 1
ATOM 609 C CA . ASN A 1 85 ? 1.796 3.353 -17.752 1.00 75.69 85 ASN A CA 1
ATOM 610 C C . ASN A 1 85 ? 2.112 1.916 -18.199 1.00 75.69 85 ASN A C 1
ATOM 612 O O . ASN A 1 85 ? 1.202 1.172 -18.547 1.00 75.69 85 ASN A O 1
ATOM 616 N N . ASP A 1 86 ? 3.394 1.549 -18.169 1.00 80.44 86 ASP A N 1
ATOM 617 C CA . ASP A 1 86 ? 3.894 0.227 -18.558 1.00 80.44 86 ASP A CA 1
ATOM 618 C C . ASP A 1 86 ? 4.268 -0.637 -17.335 1.00 80.44 86 ASP A C 1
ATOM 620 O O . ASP A 1 86 ? 4.868 -1.702 -17.481 1.00 80.44 86 ASP A O 1
ATOM 624 N N . GLY A 1 87 ? 3.911 -0.181 -16.126 1.00 77.75 87 GLY A N 1
ATOM 625 C CA . GLY A 1 87 ? 4.325 -0.779 -14.860 1.00 77.75 87 GLY A CA 1
ATOM 626 C C . GLY A 1 87 ? 5.829 -0.664 -14.593 1.00 77.75 87 GLY A C 1
ATOM 627 O O . GLY A 1 87 ? 6.577 0.005 -15.311 1.00 77.75 87 GLY A O 1
ATOM 628 N N . LEU A 1 88 ? 6.276 -1.326 -13.529 1.00 79.75 88 LEU A N 1
ATOM 629 C CA . LEU A 1 88 ? 7.695 -1.484 -13.219 1.00 79.75 88 LEU A CA 1
ATOM 630 C C . LEU A 1 88 ? 8.303 -2.619 -14.050 1.00 79.75 88 LEU A C 1
ATOM 632 O O . LEU A 1 88 ? 7.699 -3.679 -14.216 1.00 79.75 88 LEU A O 1
ATOM 636 N N . THR A 1 89 ? 9.539 -2.431 -14.514 1.00 79.19 89 THR A N 1
ATOM 637 C CA . THR A 1 89 ? 10.255 -3.446 -15.318 1.00 79.19 89 THR A CA 1
ATOM 638 C C . THR A 1 89 ? 10.732 -4.658 -14.508 1.00 79.19 89 THR A C 1
ATOM 640 O O . THR A 1 89 ? 11.202 -5.645 -15.076 1.00 79.19 89 THR A O 1
ATOM 643 N N . GLY A 1 90 ? 10.594 -4.601 -13.184 1.00 75.44 90 GLY A N 1
ATOM 644 C CA . GLY A 1 90 ? 10.950 -5.655 -12.246 1.00 75.44 90 GLY A CA 1
ATOM 645 C C . GLY A 1 90 ? 11.375 -5.082 -10.897 1.00 75.44 90 GLY A C 1
ATOM 646 O O . GLY A 1 90 ? 11.353 -3.872 -10.672 1.00 75.44 90 GLY A O 1
ATOM 647 N N . ASP A 1 91 ? 11.817 -5.965 -10.010 1.00 75.75 91 ASP A N 1
ATOM 648 C CA . ASP A 1 91 ? 12.435 -5.628 -8.722 1.00 75.75 91 ASP A CA 1
ATOM 649 C C . ASP A 1 91 ? 13.732 -4.811 -8.863 1.00 75.75 91 ASP A C 1
ATOM 651 O O . ASP A 1 91 ? 14.142 -4.126 -7.928 1.00 75.75 91 ASP A O 1
ATOM 655 N N . ASN A 1 92 ? 14.352 -4.842 -10.045 1.00 76.81 92 ASN A N 1
ATOM 656 C CA . ASN A 1 92 ? 15.608 -4.160 -10.332 1.00 76.81 92 ASN A CA 1
ATOM 657 C C . ASN A 1 92 ? 15.452 -2.807 -11.056 1.00 76.81 92 ASN A C 1
ATOM 659 O O . ASN A 1 92 ? 16.445 -2.265 -11.552 1.00 76.81 92 ASN A O 1
ATOM 663 N N . ASP A 1 93 ? 14.241 -2.235 -11.118 1.00 78.56 93 ASP A N 1
ATOM 664 C CA . ASP A 1 93 ? 13.960 -0.919 -11.725 1.00 78.56 93 ASP A CA 1
ATOM 665 C C . ASP A 1 93 ? 14.483 0.247 -10.860 1.00 78.56 93 ASP A C 1
ATOM 667 O O . ASP A 1 93 ? 13.764 1.110 -10.351 1.00 78.56 93 ASP A O 1
ATOM 671 N N . THR A 1 94 ? 15.795 0.247 -10.642 1.00 79.69 94 THR A N 1
ATOM 672 C CA . THR A 1 94 ? 16.459 1.140 -9.692 1.00 79.69 94 THR A CA 1
ATOM 673 C C . THR A 1 94 ? 16.328 2.599 -10.126 1.00 79.69 94 THR A C 1
ATOM 675 O O . THR A 1 94 ? 16.225 3.482 -9.279 1.00 79.69 94 THR A O 1
ATOM 678 N N . ALA A 1 95 ? 16.294 2.873 -11.434 1.00 79.81 95 ALA A N 1
ATOM 679 C CA . ALA A 1 95 ? 16.173 4.230 -11.959 1.00 79.81 95 ALA A CA 1
ATOM 680 C C . ALA A 1 95 ? 14.842 4.885 -11.551 1.00 79.81 95 ALA A C 1
ATOM 682 O O . ALA A 1 95 ? 14.851 5.991 -11.005 1.00 79.81 95 ALA A O 1
ATOM 683 N N . SER A 1 96 ? 13.721 4.178 -11.737 1.00 77.94 96 SER A N 1
ATOM 684 C CA . SER A 1 96 ? 12.383 4.678 -11.395 1.00 77.94 96 SER A CA 1
ATOM 685 C C . SER A 1 96 ? 12.222 4.904 -9.888 1.00 77.94 96 SER A C 1
ATOM 687 O O . SER A 1 96 ? 11.647 5.910 -9.456 1.00 77.94 96 SER A O 1
ATOM 689 N N . PHE A 1 97 ? 12.806 4.018 -9.073 1.00 79.56 97 PHE A N 1
ATOM 690 C CA . PHE A 1 97 ? 12.832 4.170 -7.616 1.00 79.56 97 PHE A CA 1
ATOM 691 C C . PHE A 1 97 ? 13.681 5.361 -7.159 1.00 79.56 97 PHE A C 1
ATOM 693 O O . PHE A 1 97 ? 13.248 6.134 -6.302 1.00 79.56 97 PHE A O 1
ATOM 700 N N . GLN A 1 98 ? 14.875 5.531 -7.731 1.00 81.31 98 GLN A N 1
ATOM 701 C CA . GLN A 1 98 ? 15.782 6.624 -7.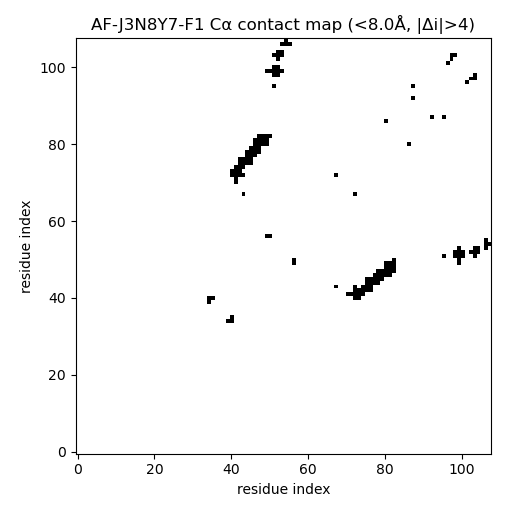375 1.00 81.31 98 GLN A CA 1
ATOM 702 C C . GLN A 1 98 ? 15.175 7.990 -7.700 1.00 81.31 98 GLN A C 1
ATOM 704 O O . GLN A 1 98 ? 15.232 8.889 -6.860 1.00 81.31 98 GLN A O 1
ATOM 709 N N . GLU A 1 99 ? 14.555 8.135 -8.874 1.00 77.69 99 GLU A N 1
ATOM 710 C CA . GLU A 1 99 ? 13.862 9.367 -9.273 1.00 77.69 99 GLU A CA 1
ATOM 711 C C . GLU A 1 99 ? 12.685 9.681 -8.335 1.00 77.69 99 GLU A C 1
ATOM 713 O O . GLU A 1 99 ? 12.500 10.822 -7.909 1.00 77.69 99 GLU A O 1
ATOM 718 N N . SER A 1 100 ? 11.899 8.663 -7.976 1.00 77.94 100 SER A N 1
ATOM 719 C CA . SER A 1 100 ? 10.649 8.863 -7.239 1.00 77.94 100 SER A CA 1
ATOM 720 C 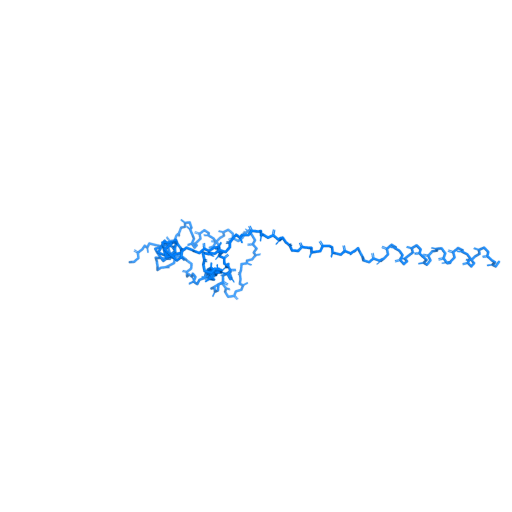C . SER A 1 100 ? 10.837 9.062 -5.736 1.00 77.94 100 SER A C 1
ATOM 722 O O . SER A 1 100 ? 10.128 9.875 -5.138 1.00 77.94 100 SER A O 1
ATOM 724 N N . PHE A 1 101 ? 11.773 8.333 -5.120 1.00 76.88 101 PHE A N 1
ATOM 725 C CA . PHE A 1 101 ? 11.837 8.195 -3.660 1.00 76.88 101 PHE A CA 1
ATOM 726 C C . PHE A 1 101 ? 13.159 8.646 -3.033 1.00 76.88 101 PHE A C 1
ATOM 728 O O . PHE A 1 101 ? 13.165 9.009 -1.858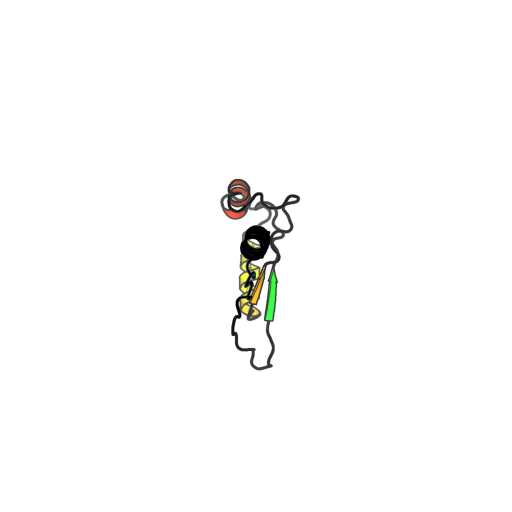 1.00 76.88 101 PHE A O 1
ATOM 735 N N . THR A 1 102 ? 14.273 8.638 -3.774 1.00 80.88 102 THR A N 1
ATOM 736 C CA . THR A 1 102 ? 15.599 8.968 -3.214 1.00 80.88 102 THR A CA 1
ATOM 737 C C . THR A 1 102 ? 16.051 10.381 -3.571 1.00 80.88 102 THR A C 1
ATOM 739 O O . THR A 1 102 ? 16.514 11.114 -2.699 1.00 80.88 102 THR A O 1
ATOM 742 N N . HIS A 1 103 ? 15.868 10.790 -4.827 1.00 78.56 103 HIS A N 1
ATOM 743 C CA . HIS A 1 103 ? 16.280 12.099 -5.337 1.00 78.56 103 HIS A CA 1
ATOM 744 C C . HIS A 1 103 ? 15.108 12.850 -5.986 1.00 78.56 103 HIS A C 1
ATOM 746 O O . HIS 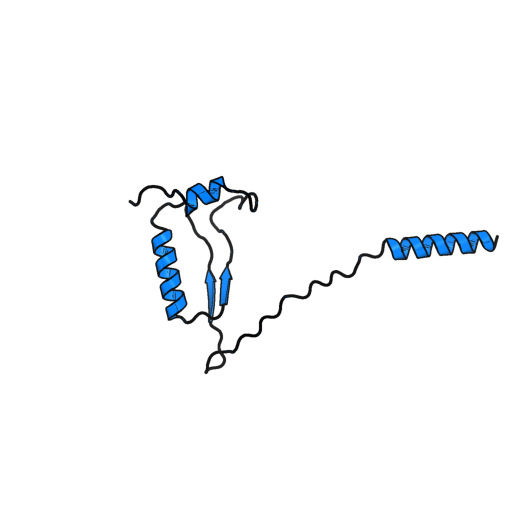A 1 103 ? 15.184 13.204 -7.167 1.00 78.56 103 HIS A O 1
ATOM 752 N N . PRO A 1 104 ? 14.017 13.112 -5.242 1.00 73.00 104 PRO A N 1
ATOM 753 C CA . PRO A 1 104 ? 12.893 13.838 -5.802 1.00 73.00 104 PRO A CA 1
ATOM 754 C C . PRO A 1 104 ? 13.302 15.277 -6.164 1.00 73.00 104 PRO A C 1
ATOM 756 O O . PRO A 1 104 ? 14.180 15.864 -5.517 1.00 73.00 104 PRO A O 1
ATOM 759 N N . PRO A 1 105 ? 12.655 15.882 -7.175 1.00 71.69 105 PRO A N 1
ATOM 760 C CA . PRO A 1 105 ? 12.908 17.266 -7.550 1.00 71.69 105 PRO A CA 1
ATOM 761 C C . PRO A 1 105 ? 12.648 18.235 -6.377 1.00 71.69 105 PRO A C 1
ATOM 763 O O . PRO A 1 105 ? 11.893 17.910 -5.453 1.00 71.69 105 PRO A O 1
ATOM 766 N N . PRO A 1 106 ? 13.237 19.448 -6.405 1.00 73.00 106 PRO A N 1
ATOM 767 C CA . PRO A 1 106 ? 13.077 20.427 -5.336 1.00 73.00 106 PRO A CA 1
ATOM 768 C C . PRO A 1 106 ? 11.601 20.715 -5.044 1.00 73.00 106 PRO A C 1
ATOM 770 O O . PRO A 1 106 ? 10.782 20.828 -5.961 1.00 73.00 106 PRO A O 1
ATOM 773 N N . ARG A 1 107 ? 11.271 20.868 -3.758 1.00 68.50 107 ARG A N 1
ATOM 774 C CA . ARG A 1 107 ? 9.915 21.215 -3.318 1.00 68.50 107 ARG A CA 1
ATOM 775 C C . ARG A 1 107 ? 9.546 22.592 -3.883 1.00 68.50 107 ARG A C 1
ATOM 777 O O . ARG A 1 107 ? 10.308 23.540 -3.704 1.00 68.50 107 ARG A O 1
ATOM 784 N N . ARG A 1 108 ? 8.416 22.670 -4.592 1.00 61.62 108 ARG A N 1
ATOM 785 C CA . ARG A 1 108 ? 7.807 23.940 -5.015 1.00 61.62 108 ARG A CA 1
ATOM 786 C C . ARG A 1 108 ? 6.998 24.552 -3.884 1.00 61.62 108 ARG A C 1
ATOM 788 O O . ARG A 1 108 ? 6.436 23.762 -3.089 1.00 61.62 108 ARG A O 1
#

Secondary structure (DSSP, 8-state):
-HHHHHHHHHHHHHHHHHHSPPP---PPPP---PPPTTS---EEEEEE---TT-SSHHHHHHHHHHHHHHHT-SEEEEEEESS-TT--S-TT-HHHHIIIIISPPPP-

Nearest PDB structures (foldseek):
  7n2w-assembly1_B  TM=3.908E-01  e=4.862E+00  Klebsiella pneumoniae subsp. pneumoniae MGH 78578
  7s65-assembly1_D  TM=2.687E-01  e=2.668E+00  Synechococcus elongatus

InterPro domains:
  IPR029052 Metallo-dependent phosphatase-like [G3DSA:3.60.21.10] (39-107)
  IPR029052 Metallo-dependent phosphatase-like [SSF56300] (40-94)
  IPR051558 Metallophosphoesterase Purple Acid Phosphatase [PTHR10161] (11-103)

Solvent-accessible surface area (backbone atoms only — not comparable to full-atom values): 6934 Å² total; per-residue (Å²): 112,71,68,60,53,51,53,52,52,50,52,52,51,52,51,53,63,72,68,50,77,75,84,81,84,79,75,76,89,82,80,90,76,86,59,48,99,87,65,48,83,40,73,43,80,45,64,42,77,63,59,67,26,46,88,57,50,68,60,54,54,52,50,51,50,56,49,43,59,72,66,57,53,76,42,75,45,74,72,47,76,72,60,54,93,85,55,76,92,50,100,77,42,56,67,66,48,38,41,31,73,73,58,42,63,82,84,128

Organism: Oryza brachyantha (NCBI:txid4533)

Sequence (108 aa):
MAVLAAAVVVVVVVGVVVVAPAPVAGELARVEHPTKEDGSLTVLAVGDWGRKGQYNQTLVATQMGVIGEKLGADFILSTGDNFYNDGLTGDNDTASFQESFTHPPPRR

pLDDT: mean 82.28, std 9.0, range [61.62, 96.31]

Mean predicted aligned error: 11.76 Å